Protein AF-A0A843C8Z5-F1 (afdb_monomer)

Nearest PDB structures (foldseek):
  8ebt-assembly1_E  TM=3.780E-01  e=1.151E+00  Homo 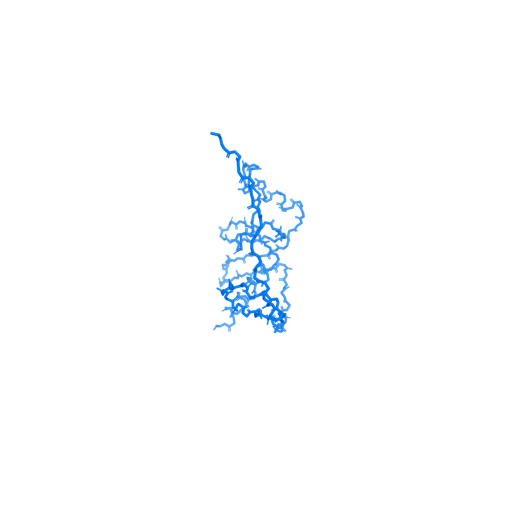sapiens

Secondary structure (DSSP, 8-state):
-------------------------------------------SSEEEEETTEEEEEEEEPPHHHHHHHHHHHHSSTTS----TTT---S---EEEEETTEEEEE-HHHHHHHHHHHHHHHT-

Structure (mmCIF, N/CA/C/O backbone):
data_AF-A0A843C8Z5-F1
#
_entry.id   AF-A0A843C8Z5-F1
#
loop_
_atom_site.group_PDB
_atom_site.id
_atom_site.type_symbol
_atom_site.label_atom_id
_atom_site.label_alt_id
_atom_site.label_comp_id
_atom_site.label_asym_id
_atom_site.label_entity_id
_atom_site.label_seq_id
_atom_site.pdbx_PDB_ins_code
_atom_site.Cartn_x
_atom_site.Cartn_y
_atom_site.Cartn_z
_atom_site.occupancy
_atom_site.B_iso_or_equiv
_atom_site.auth_seq_id
_atom_site.auth_comp_id
_atom_site.auth_asym_id
_atom_site.auth_atom_id
_atom_site.pdbx_PDB_model_num
ATOM 1 N N . MET A 1 1 ? 6.349 2.630 -71.302 1.00 44.62 1 MET A N 1
ATOM 2 C CA . MET A 1 1 ? 7.142 3.753 -70.767 1.00 44.62 1 MET A CA 1
ATOM 3 C C . MET A 1 1 ? 6.786 4.970 -71.591 1.00 44.62 1 MET A C 1
ATOM 5 O O . MET A 1 1 ? 7.052 4.960 -72.783 1.00 44.62 1 MET A O 1
ATOM 9 N N . ALA A 1 2 ? 6.075 5.925 -71.000 1.00 36.69 2 ALA A N 1
ATOM 10 C CA . ALA A 1 2 ? 5.689 7.164 -71.659 1.00 36.69 2 ALA A CA 1
ATOM 11 C C . ALA A 1 2 ? 5.787 8.291 -70.627 1.00 36.69 2 ALA A C 1
ATOM 13 O O . ALA A 1 2 ? 5.027 8.314 -69.661 1.00 36.69 2 ALA A O 1
ATOM 14 N N . GLU A 1 3 ? 6.765 9.171 -70.823 1.00 41.81 3 GLU A N 1
ATOM 15 C CA . GLU A 1 3 ? 6.717 10.542 -70.326 1.00 41.81 3 GLU A CA 1
ATOM 16 C C . GLU A 1 3 ? 5.694 11.313 -71.163 1.00 41.81 3 GLU A C 1
ATOM 18 O O . GLU A 1 3 ? 5.690 11.202 -72.388 1.00 41.81 3 GLU A O 1
ATOM 23 N N . LEU A 1 4 ? 4.847 12.098 -70.503 1.00 36.44 4 LEU A N 1
ATOM 24 C CA . LEU A 1 4 ? 4.100 13.189 -71.122 1.00 36.44 4 LEU A CA 1
ATOM 25 C C . LEU A 1 4 ? 3.848 14.259 -70.060 1.00 36.44 4 LEU A C 1
ATOM 27 O O . LEU A 1 4 ? 2.892 14.232 -69.288 1.00 36.44 4 LEU A O 1
ATOM 31 N N . THR A 1 5 ? 4.786 15.194 -70.025 1.00 45.97 5 THR A N 1
ATOM 32 C CA . THR A 1 5 ? 4.620 16.580 -69.599 1.00 45.97 5 THR A CA 1
ATOM 33 C C . THR A 1 5 ? 3.425 17.201 -70.329 1.00 45.97 5 THR A C 1
ATOM 35 O O . THR A 1 5 ? 3.295 16.972 -71.525 1.00 45.97 5 THR A O 1
ATOM 38 N N . ILE A 1 6 ? 2.593 17.986 -69.631 1.00 42.59 6 ILE A N 1
ATOM 39 C CA . ILE A 1 6 ? 1.956 19.259 -70.051 1.00 42.59 6 ILE A CA 1
ATOM 40 C C . ILE A 1 6 ? 1.089 19.750 -68.870 1.00 42.59 6 ILE A C 1
ATOM 42 O O . ILE A 1 6 ? 0.091 19.141 -68.496 1.00 42.59 6 ILE A O 1
ATOM 46 N N . ALA A 1 7 ? 1.486 20.879 -68.288 1.00 37.59 7 ALA A N 1
ATOM 47 C CA . ALA A 1 7 ? 0.607 21.818 -67.583 1.00 37.59 7 ALA A CA 1
ATOM 48 C C . ALA A 1 7 ? 0.152 22.902 -68.591 1.00 37.59 7 ALA A C 1
ATOM 50 O O . ALA A 1 7 ? 0.730 22.957 -69.677 1.00 37.59 7 ALA A O 1
ATOM 51 N N . PRO A 1 8 ? -0.697 23.894 -68.255 1.00 52.28 8 PRO A N 1
ATOM 52 C CA . PRO A 1 8 ? -1.798 23.985 -67.288 1.00 52.28 8 PRO A CA 1
ATOM 53 C C . PRO A 1 8 ? -3.107 24.469 -67.972 1.00 52.28 8 PRO A C 1
ATOM 55 O O . PRO A 1 8 ? -3.074 25.002 -69.077 1.00 52.28 8 PRO A O 1
ATOM 58 N N . VAL A 1 9 ? -4.257 24.434 -67.285 1.00 41.16 9 VAL A N 1
ATOM 59 C CA . VAL A 1 9 ? -5.309 25.443 -67.533 1.00 41.16 9 VAL A CA 1
ATOM 60 C C . VAL A 1 9 ? -5.846 25.958 -66.207 1.00 41.16 9 VAL A C 1
ATOM 62 O O . VAL A 1 9 ? -6.460 25.247 -65.417 1.00 41.16 9 VAL A O 1
ATOM 65 N N . SER A 1 10 ? -5.570 27.236 -65.993 1.00 43.16 10 SER A N 1
ATOM 66 C CA . SER A 1 10 ? -6.019 28.071 -64.896 1.00 43.16 10 SER A CA 1
ATOM 67 C C . SER A 1 10 ? -7.541 28.113 -64.766 1.00 43.16 10 SER A C 1
ATOM 69 O O . SER A 1 10 ? -8.250 28.387 -65.734 1.00 43.16 10 SER A O 1
ATOM 71 N N . ARG A 1 11 ? -8.028 28.054 -63.525 1.00 40.31 11 ARG A N 1
ATOM 72 C CA . ARG A 1 11 ? -9.183 28.861 -63.122 1.00 40.31 11 ARG A CA 1
ATOM 73 C C . ARG A 1 11 ? -8.922 29.525 -61.767 1.00 40.31 11 ARG A C 1
ATOM 75 O O . ARG A 1 11 ? -9.190 28.984 -60.705 1.00 40.31 11 ARG A O 1
ATOM 82 N N . LEU A 1 12 ? -8.353 30.728 -61.863 1.00 41.53 12 LEU A N 1
ATOM 83 C CA . LEU A 1 12 ? -8.669 31.898 -61.029 1.00 41.53 12 LEU A CA 1
ATOM 84 C C . LEU A 1 12 ? -10.209 31.970 -60.840 1.00 41.53 12 LEU A C 1
ATOM 86 O O . LEU A 1 12 ? -10.930 31.729 -61.802 1.00 41.53 12 LEU A O 1
ATOM 90 N N . VAL A 1 13 ? -10.813 32.257 -59.682 1.00 46.06 13 VAL A N 1
ATOM 91 C CA . VAL A 1 13 ? -10.540 33.326 -58.711 1.00 46.06 13 VAL A CA 1
ATOM 92 C C . VAL A 1 13 ? -11.132 32.973 -57.328 1.00 46.06 13 VAL A C 1
ATOM 94 O O . VAL A 1 13 ? -12.287 32.578 -57.225 1.00 46.06 13 VAL A O 1
ATOM 97 N N . ARG A 1 14 ? -10.295 33.181 -56.302 1.00 40.06 14 ARG A N 1
ATOM 98 C CA . ARG A 1 14 ? -10.485 33.768 -54.952 1.00 40.06 14 ARG A CA 1
ATOM 99 C C . ARG A 1 14 ? -11.910 33.887 -54.370 1.00 40.06 14 ARG A C 1
ATOM 101 O O . ARG A 1 14 ? -12.756 34.553 -54.951 1.00 40.06 14 ARG A O 1
ATOM 108 N N . ASN A 1 15 ? -12.063 33.476 -53.104 1.00 39.72 15 ASN A N 1
ATOM 109 C CA . ASN A 1 15 ? -12.185 34.435 -51.993 1.00 39.72 15 ASN A CA 1
ATOM 110 C C . ASN A 1 15 ? -11.914 33.809 -50.607 1.00 39.72 15 ASN A C 1
ATOM 112 O O . ASN A 1 15 ? -12.471 32.779 -50.255 1.00 39.72 15 ASN A O 1
ATOM 116 N N . ALA A 1 16 ? -11.031 34.504 -49.879 1.00 39.03 16 ALA A N 1
ATOM 117 C CA . ALA A 1 16 ? -10.917 34.698 -48.430 1.00 39.03 16 ALA A CA 1
ATOM 118 C C . ALA A 1 16 ? -10.986 33.498 -47.453 1.00 39.03 16 ALA A C 1
ATOM 120 O O . ALA A 1 16 ? -12.050 33.080 -47.024 1.00 39.03 16 ALA A O 1
ATOM 121 N N . GLY A 1 17 ? -9.793 33.059 -47.027 1.00 34.00 17 GLY A N 1
ATOM 122 C CA . GLY A 1 17 ? -9.331 33.072 -45.628 1.00 34.00 17 GLY A CA 1
ATOM 123 C C . GLY A 1 17 ? -10.253 32.553 -44.522 1.00 34.00 17 GLY A C 1
ATOM 124 O O . GLY A 1 17 ? -11.099 33.292 -44.041 1.00 34.00 17 GLY A O 1
ATOM 125 N N . ALA A 1 18 ? -9.971 31.349 -44.026 1.00 38.53 18 ALA A N 1
ATOM 126 C CA . ALA A 1 18 ? -9.400 31.114 -42.692 1.00 38.53 18 ALA A CA 1
ATOM 127 C C . ALA A 1 18 ? -9.482 29.610 -42.381 1.00 38.53 18 ALA A C 1
ATOM 129 O O . ALA A 1 18 ? -10.547 29.062 -42.134 1.00 38.53 18 ALA A O 1
ATOM 130 N N . GLU A 1 19 ? -8.323 28.969 -42.506 1.00 37.84 19 GLU A N 1
ATOM 131 C CA . GLU A 1 19 ? -7.825 27.840 -41.716 1.00 37.84 19 GLU A CA 1
ATOM 132 C C . GLU A 1 19 ? -8.815 26.764 -41.221 1.00 37.84 19 GLU A C 1
ATOM 134 O O . GLU A 1 19 ? -9.497 26.905 -40.214 1.00 37.84 19 GLU A O 1
ATOM 139 N N . GLY A 1 20 ? -8.742 25.603 -41.880 1.00 37.59 20 GLY A N 1
ATOM 140 C CA . GLY A 1 20 ? -8.425 24.354 -41.181 1.00 37.59 20 GLY A CA 1
ATOM 141 C C . GLY A 1 20 ? -9.476 23.792 -40.227 1.00 37.59 20 GLY A C 1
ATOM 142 O O . GLY A 1 20 ? -9.181 23.575 -39.057 1.00 37.59 20 GLY A O 1
ATOM 143 N N . VAL A 1 21 ? -10.659 23.446 -40.735 1.00 37.56 21 VAL A N 1
ATOM 144 C CA . VAL A 1 21 ? -11.530 22.469 -40.066 1.00 37.56 21 VAL A CA 1
ATOM 145 C C . VAL A 1 21 ? -11.165 21.080 -40.583 1.00 37.56 21 VAL A C 1
ATOM 147 O O . VAL A 1 21 ? -11.610 20.670 -41.652 1.00 37.56 21 VAL A O 1
ATOM 150 N N . SER A 1 22 ? -10.338 20.367 -39.820 1.00 44.09 22 SER A N 1
ATOM 151 C CA . SER A 1 22 ? -10.280 18.907 -39.876 1.00 44.09 22 SER A CA 1
ATOM 152 C C . SER A 1 22 ? -11.061 18.367 -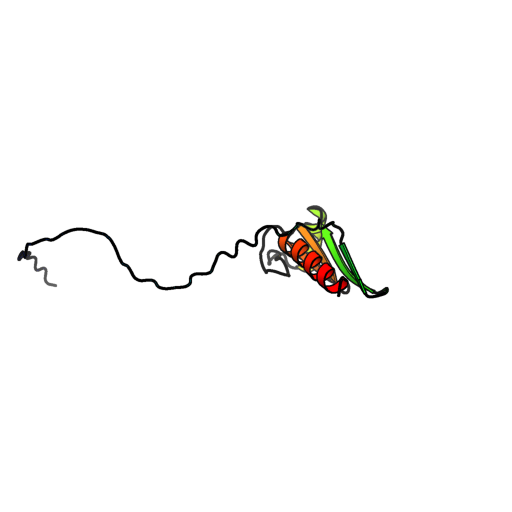38.690 1.00 44.09 22 SER A C 1
ATOM 154 O O . SER A 1 22 ? -10.674 18.538 -37.534 1.00 44.09 22 SER A O 1
ATOM 156 N N . GLU A 1 23 ? -12.186 17.739 -39.004 1.00 46.41 23 GLU A N 1
ATOM 157 C CA . GLU A 1 23 ? -13.017 16.994 -38.074 1.00 46.41 23 GLU A CA 1
ATOM 158 C C . GLU A 1 23 ? -12.211 15.881 -37.395 1.00 46.41 23 GLU A C 1
ATOM 160 O O . GLU A 1 23 ? -11.662 14.981 -38.029 1.00 46.41 23 GLU A O 1
ATOM 165 N N . SER A 1 24 ? -12.179 15.913 -36.068 1.00 46.84 24 SER A N 1
ATOM 166 C CA . SER A 1 24 ? -12.000 14.729 -35.232 1.00 46.84 24 SER A CA 1
ATOM 167 C C . SER A 1 24 ? -12.805 14.948 -33.961 1.00 46.84 24 SER A C 1
ATOM 169 O O . SER A 1 24 ? -12.341 15.526 -32.983 1.00 46.84 24 SER A O 1
ATOM 171 N N . ALA A 1 25 ? -14.064 14.534 -34.008 1.00 47.78 25 ALA A N 1
ATOM 172 C CA . ALA A 1 25 ? -14.918 14.449 -32.843 1.00 47.78 25 ALA A CA 1
ATOM 173 C C . ALA A 1 25 ? -14.464 13.278 -31.968 1.00 47.78 25 ALA A C 1
ATOM 175 O O . ALA A 1 25 ? -14.755 12.156 -32.351 1.00 47.78 25 ALA A O 1
ATOM 176 N N . ILE A 1 26 ? -13.833 13.503 -30.804 1.00 47.62 26 ILE A N 1
ATOM 177 C CA . ILE A 1 26 ? -13.992 12.591 -29.657 1.00 47.62 26 ILE A CA 1
ATOM 178 C C . ILE A 1 26 ? -13.714 13.284 -28.306 1.00 47.62 26 ILE A C 1
ATOM 180 O O . ILE A 1 26 ? -12.611 13.737 -28.024 1.00 47.62 26 ILE A O 1
ATOM 184 N N . SER A 1 27 ? -14.750 13.249 -27.467 1.00 42.38 27 SER A N 1
ATOM 185 C CA . SER A 1 27 ? -14.767 13.233 -25.998 1.00 42.38 27 SER A CA 1
ATOM 186 C C . SER A 1 27 ? -14.188 14.419 -25.216 1.00 42.38 27 SER A C 1
ATOM 188 O O . SER A 1 27 ? -13.027 14.444 -24.809 1.00 42.38 27 SER A O 1
ATOM 190 N N . SER A 1 28 ? -15.090 15.333 -24.843 1.00 48.59 28 SER A N 1
ATOM 191 C CA . SER A 1 28 ? -14.982 16.146 -23.630 1.00 48.59 28 SER A CA 1
ATOM 192 C C . SER A 1 28 ? -14.943 15.245 -22.391 1.00 48.59 28 SER A C 1
ATOM 194 O O . SER A 1 28 ? -15.938 15.078 -21.687 1.00 48.59 28 SER A O 1
ATOM 196 N N . HIS A 1 29 ? -13.781 14.677 -22.081 1.00 44.06 29 HIS A N 1
ATOM 197 C CA . HIS A 1 29 ? -13.513 14.292 -20.708 1.00 44.06 29 HIS A CA 1
ATOM 198 C C . HIS A 1 29 ? -13.254 15.584 -19.947 1.00 44.06 29 HIS A C 1
ATOM 200 O O . HIS A 1 29 ? -12.173 16.163 -20.030 1.00 44.06 29 HIS A O 1
ATOM 206 N N . ASN A 1 30 ? -14.295 16.046 -19.247 1.00 43.56 30 ASN A N 1
ATOM 207 C CA . ASN A 1 30 ? -14.158 16.917 -18.090 1.00 43.56 30 ASN A CA 1
ATOM 208 C C . ASN A 1 30 ? -12.872 16.517 -17.366 1.00 43.56 30 ASN A C 1
ATOM 210 O O . ASN A 1 30 ? -12.798 15.418 -16.808 1.00 43.56 30 ASN A O 1
ATOM 214 N N . GLN A 1 31 ? -11.866 17.392 -17.376 1.00 43.84 31 GLN A N 1
ATOM 215 C CA . GLN A 1 31 ? -10.883 17.370 -16.313 1.00 43.84 31 GLN A CA 1
ATOM 216 C C . GLN A 1 31 ?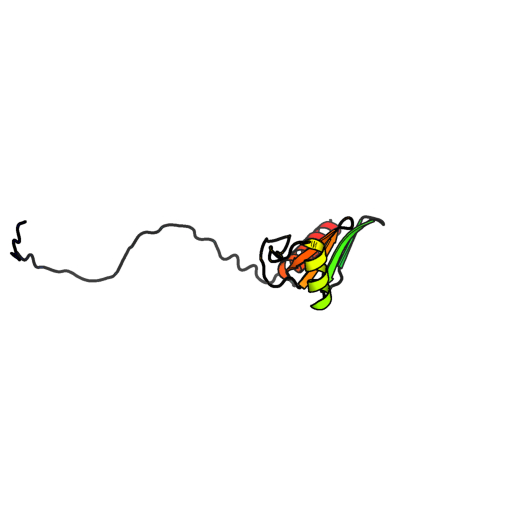 -11.693 17.667 -15.061 1.00 43.84 31 GLN A C 1
ATOM 218 O O . GLN A 1 31 ? -11.976 18.820 -14.739 1.00 43.84 31 GLN A O 1
ATOM 223 N N . VAL A 1 32 ? -12.151 16.606 -14.397 1.00 46.28 32 VAL A N 1
ATOM 224 C CA . VAL A 1 32 ? -12.566 16.692 -13.010 1.00 46.28 32 VAL A CA 1
ATOM 225 C C . VAL A 1 32 ? -11.274 17.011 -12.286 1.00 46.28 32 VAL A C 1
ATOM 227 O O . VAL A 1 32 ? -10.525 16.129 -11.872 1.00 46.28 32 VAL A O 1
ATOM 230 N N . HIS A 1 33 ? -10.980 18.306 -12.231 1.00 45.91 33 HIS A N 1
ATOM 231 C CA . HIS A 1 33 ? -10.132 18.892 -11.229 1.00 45.91 33 HIS A CA 1
ATOM 232 C C . HIS A 1 33 ? -10.811 18.476 -9.925 1.00 45.91 33 HIS A C 1
ATOM 234 O O . HIS A 1 33 ? -11.817 19.057 -9.517 1.00 45.91 33 HIS A O 1
ATOM 240 N N . LEU A 1 34 ? -10.362 17.354 -9.358 1.00 49.53 34 LEU A N 1
ATOM 241 C CA . LEU A 1 34 ? -10.694 16.958 -8.002 1.00 49.53 34 LEU A CA 1
ATOM 242 C C . LEU A 1 34 ? -10.007 17.999 -7.132 1.00 49.53 34 LEU A C 1
ATOM 244 O O . LEU A 1 34 ? -8.882 17.815 -6.684 1.00 49.53 34 LEU A O 1
ATOM 248 N N . SER A 1 35 ? -10.671 19.146 -7.019 1.00 45.41 35 SER A N 1
ATOM 249 C CA . SER A 1 35 ? -10.366 20.207 -6.086 1.00 45.41 35 SER A CA 1
ATOM 250 C C . SER A 1 35 ? -10.094 19.551 -4.745 1.00 45.41 35 SER A C 1
ATOM 252 O O . SER A 1 35 ? -10.923 18.761 -4.287 1.00 45.41 35 SER A O 1
ATOM 254 N N . ASP A 1 36 ? -8.926 19.856 -4.182 1.00 49.47 36 ASP A N 1
ATOM 255 C CA . ASP A 1 36 ? -8.460 19.471 -2.854 1.00 49.47 36 ASP A CA 1
ATOM 256 C C . ASP A 1 36 ? -9.544 19.719 -1.800 1.00 49.47 36 ASP A C 1
ATOM 258 O O . ASP A 1 36 ? -9.604 20.751 -1.133 1.00 49.47 36 ASP A O 1
ATOM 262 N N . SER A 1 37 ? -10.459 18.766 -1.672 1.00 47.66 37 SER A N 1
ATOM 263 C CA . SER A 1 37 ? -11.492 18.774 -0.657 1.00 47.66 37 SER A CA 1
ATOM 264 C C . SER A 1 37 ? -10.862 18.150 0.573 1.00 47.66 37 SER A C 1
ATOM 266 O O . SER A 1 37 ? -10.730 16.933 0.659 1.00 47.66 37 SER A O 1
ATOM 268 N N . PHE A 1 38 ? -10.392 19.030 1.461 1.00 46.91 38 PHE A N 1
ATOM 269 C CA . PHE A 1 38 ? -9.946 18.743 2.822 1.00 46.91 38 PHE A CA 1
ATOM 270 C C . PHE A 1 38 ? -8.992 17.552 2.901 1.00 46.91 38 PHE A C 1
ATOM 272 O O . PHE A 1 38 ? -9.397 16.423 3.173 1.00 46.91 38 PHE A O 1
ATOM 279 N N . ALA A 1 39 ? -7.702 17.816 2.671 1.00 55.44 39 ALA A N 1
ATOM 280 C CA . ALA A 1 39 ? -6.635 16.850 2.885 1.00 55.44 39 ALA A CA 1
ATOM 281 C C . ALA A 1 39 ? -6.662 16.356 4.340 1.00 55.44 39 ALA A C 1
ATOM 283 O O . ALA A 1 39 ? -6.021 16.925 5.220 1.00 55.44 39 ALA A O 1
ATOM 284 N N . TYR A 1 40 ? -7.418 15.289 4.599 1.00 54.72 40 TYR A N 1
ATOM 285 C CA . TYR A 1 40 ? -7.257 14.512 5.811 1.00 54.72 40 TYR A CA 1
ATOM 286 C C . TYR A 1 40 ? -5.801 14.042 5.792 1.00 54.72 40 TYR A C 1
ATOM 288 O O . TYR A 1 40 ? -5.402 13.420 4.794 1.00 54.72 40 TYR A O 1
ATOM 296 N N . PRO A 1 41 ? -4.981 14.401 6.795 1.00 73.44 41 PRO A N 1
ATOM 297 C CA . PRO A 1 41 ? -3.580 14.028 6.781 1.00 73.44 41 PRO A CA 1
ATOM 298 C C . PRO A 1 41 ? -3.510 12.503 6.779 1.00 73.44 41 PRO A C 1
ATOM 300 O O . PRO A 1 41 ? -3.934 11.845 7.728 1.00 73.44 41 PRO A O 1
ATOM 303 N N . VAL A 1 42 ? -3.033 11.938 5.670 1.00 83.12 42 VAL A N 1
ATOM 304 C CA . VAL A 1 42 ? -2.750 10.509 5.578 1.00 83.12 42 VAL A CA 1
ATOM 305 C C . VAL A 1 42 ? -1.388 10.298 6.215 1.00 83.12 42 VAL A C 1
ATOM 307 O O . VAL A 1 42 ? -0.390 10.841 5.746 1.00 83.12 42 VAL A O 1
ATOM 310 N N . THR A 1 43 ? -1.357 9.535 7.299 1.00 88.12 43 THR A N 1
ATOM 311 C CA . THR A 1 43 ? -0.125 9.175 7.995 1.00 88.12 43 THR A CA 1
ATOM 312 C C . THR A 1 43 ? 0.287 7.752 7.637 1.00 88.12 43 THR A C 1
ATOM 314 O O . THR A 1 43 ? -0.552 6.874 7.428 1.00 88.12 43 THR A O 1
ATOM 317 N N . PHE A 1 44 ? 1.599 7.531 7.559 1.00 90.44 44 PHE A N 1
ATOM 318 C CA . PHE A 1 44 ? 2.198 6.214 7.366 1.00 90.44 44 PHE A CA 1
ATOM 319 C C . PHE A 1 44 ? 3.168 5.921 8.523 1.00 90.44 44 PHE A C 1
ATOM 321 O O . PHE A 1 44 ? 3.842 6.849 8.976 1.00 90.44 44 PHE A O 1
ATOM 328 N N . PRO A 1 45 ? 3.274 4.665 8.995 1.00 94.56 45 PRO A N 1
ATOM 329 C CA . PRO A 1 45 ? 2.543 3.486 8.528 1.00 94.56 45 PRO A CA 1
ATOM 330 C C . PRO A 1 45 ? 1.046 3.536 8.875 1.00 94.56 45 PRO A C 1
ATOM 332 O O . PRO A 1 45 ? 0.636 4.174 9.840 1.00 94.56 45 PRO A O 1
ATOM 335 N N . PHE A 1 46 ? 0.239 2.851 8.072 1.00 94.50 46 PHE A N 1
ATOM 336 C CA . PHE A 1 46 ? -1.201 2.707 8.250 1.00 94.50 46 PHE A CA 1
ATOM 337 C C . PHE A 1 46 ? -1.560 1.231 8.427 1.00 94.50 46 PHE A C 1
ATOM 339 O O . PHE A 1 46 ? -1.099 0.389 7.656 1.00 94.50 46 PHE A O 1
ATOM 346 N N . GLU A 1 47 ? -2.420 0.920 9.396 1.00 94.50 47 GLU A N 1
ATOM 347 C CA . GLU A 1 47 ? -2.957 -0.425 9.612 1.00 94.50 47 GLU A CA 1
ATOM 348 C C . GLU A 1 47 ? -4.481 -0.412 9.533 1.00 94.50 47 GLU A C 1
ATOM 350 O O . GLU A 1 47 ? -5.156 0.292 10.284 1.00 94.50 47 GLU A O 1
ATOM 355 N N . TRP A 1 48 ? -5.028 -1.256 8.663 1.00 93.12 48 TRP A N 1
ATOM 356 C CA . TRP A 1 48 ? -6.441 -1.585 8.668 1.00 93.12 48 TRP A CA 1
ATOM 357 C C . TRP A 1 48 ? -6.665 -2.878 9.439 1.00 93.12 48 TRP A C 1
ATOM 359 O O . TRP A 1 48 ? -6.247 -3.957 9.009 1.00 93.12 48 TRP A O 1
ATOM 369 N N . ARG A 1 49 ? -7.362 -2.766 10.569 1.00 92.12 49 ARG A N 1
ATOM 370 C CA . ARG A 1 49 ? -7.782 -3.898 11.394 1.00 92.12 49 ARG A CA 1
ATOM 371 C C . ARG A 1 49 ? -9.300 -4.011 11.416 1.00 92.12 49 ARG A C 1
ATOM 373 O O . ARG A 1 49 ? -10.002 -3.000 11.414 1.00 92.12 49 ARG A O 1
ATOM 380 N N . HIS A 1 50 ? -9.785 -5.244 11.460 1.00 89.19 50 HIS A N 1
ATOM 381 C CA . HIS A 1 50 ? -11.176 -5.561 11.755 1.00 89.19 50 HIS A CA 1
ATOM 382 C C . HIS A 1 50 ? -11.201 -6.493 12.968 1.00 89.19 50 HIS A C 1
ATOM 384 O O . HIS A 1 50 ? -10.661 -7.602 12.910 1.00 89.19 50 HIS A O 1
ATOM 390 N N . SER A 1 51 ? -11.776 -6.015 14.077 1.00 87.50 51 SER A N 1
ATOM 391 C CA . SER A 1 51 ? -11.581 -6.612 15.407 1.00 87.50 51 SER A CA 1
ATOM 392 C C . SER A 1 51 ? -10.075 -6.762 15.697 1.00 87.50 51 SER A C 1
ATOM 394 O O . SER A 1 51 ? -9.349 -5.774 15.604 1.00 87.50 51 SER A O 1
ATOM 396 N N . ASP A 1 52 ? -9.583 -7.975 15.956 1.00 87.44 52 ASP A N 1
ATOM 397 C CA . ASP A 1 52 ? -8.161 -8.243 16.218 1.00 87.44 52 ASP A CA 1
ATOM 398 C C . ASP A 1 52 ? -7.374 -8.706 14.979 1.00 87.44 52 ASP A C 1
ATOM 400 O O . ASP A 1 52 ? -6.178 -8.982 15.059 1.00 87.44 52 ASP A O 1
ATOM 404 N N . SER A 1 53 ? -8.023 -8.800 13.814 1.00 90.44 53 SER A N 1
ATOM 405 C CA . SER A 1 53 ? -7.389 -9.285 12.584 1.00 90.44 53 SER A CA 1
ATOM 406 C C . SER A 1 53 ? -6.823 -8.135 11.753 1.00 90.44 53 SER A C 1
ATOM 408 O O . SER A 1 53 ? -7.552 -7.213 11.377 1.00 90.44 53 SER A O 1
ATOM 410 N N . LEU A 1 54 ? -5.529 -8.206 11.420 1.00 91.81 54 LEU A N 1
ATOM 411 C CA . LEU A 1 54 ? -4.898 -7.300 10.459 1.00 91.81 54 LEU A CA 1
ATOM 412 C C . LEU A 1 54 ? -5.373 -7.645 9.045 1.00 91.81 54 LEU A C 1
ATOM 414 O O . LEU A 1 54 ? -5.083 -8.720 8.523 1.00 91.81 54 LEU A O 1
ATOM 418 N N . ILE A 1 55 ? -6.093 -6.716 8.423 1.00 93.56 55 ILE A N 1
ATOM 419 C CA . ILE A 1 55 ? -6.589 -6.859 7.053 1.00 93.56 55 ILE A CA 1
ATOM 420 C C . ILE A 1 55 ? -5.529 -6.385 6.064 1.00 93.56 55 ILE A C 1
ATOM 422 O O . ILE A 1 55 ? -5.226 -7.072 5.085 1.00 93.56 55 ILE A O 1
ATOM 426 N N . ALA A 1 56 ? -4.951 -5.212 6.326 1.00 94.56 56 ALA A N 1
ATOM 427 C CA . ALA A 1 56 ? -3.869 -4.680 5.519 1.00 94.56 56 ALA A CA 1
ATOM 428 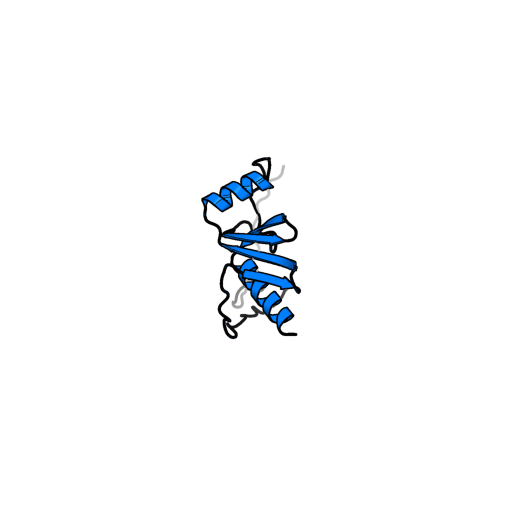C C . ALA A 1 56 ? -2.972 -3.725 6.302 1.00 94.56 56 ALA A C 1
ATOM 430 O O . ALA A 1 56 ? -3.432 -3.025 7.201 1.00 94.56 56 ALA A O 1
ATOM 431 N N . LYS A 1 57 ? -1.708 -3.638 5.893 1.00 95.88 57 LYS A N 1
ATOM 432 C CA . LYS A 1 57 ? -0.752 -2.631 6.357 1.00 95.88 57 LYS A CA 1
ATOM 433 C C . LYS A 1 57 ? -0.159 -1.903 5.158 1.00 95.88 57 LYS A C 1
ATOM 435 O O . LYS A 1 57 ? 0.109 -2.534 4.136 1.00 95.88 57 LYS A O 1
ATOM 440 N N . ILE A 1 58 ? 0.034 -0.593 5.270 1.00 96.50 58 ILE A N 1
ATOM 441 C CA . ILE A 1 58 ? 0.763 0.208 4.286 1.00 96.50 58 ILE A CA 1
ATOM 442 C C . ILE A 1 58 ? 1.888 0.963 4.973 1.00 96.50 58 ILE A C 1
ATOM 444 O O . ILE A 1 58 ? 1.661 1.654 5.962 1.00 96.50 58 ILE A O 1
ATOM 448 N N . GLU A 1 59 ? 3.093 0.882 4.425 1.00 96.44 59 GLU A N 1
ATOM 449 C CA . GLU A 1 59 ? 4.241 1.640 4.915 1.00 96.44 59 GLU A CA 1
ATOM 450 C C . GLU A 1 59 ? 5.151 2.082 3.774 1.00 96.44 59 GLU A C 1
ATOM 452 O O . GLU A 1 59 ? 5.184 1.452 2.715 1.00 96.44 59 GLU A O 1
ATOM 457 N N . LYS A 1 60 ? 5.868 3.185 3.997 1.00 95.62 60 LYS A N 1
ATOM 458 C CA . LYS A 1 60 ? 6.895 3.664 3.075 1.00 95.62 60 LYS A CA 1
ATOM 459 C C . LYS A 1 60 ? 8.157 2.828 3.269 1.00 95.62 60 LYS A C 1
ATOM 461 O O . LYS A 1 60 ? 8.556 2.591 4.405 1.00 95.62 60 LYS A O 1
ATOM 466 N N . LEU A 1 61 ? 8.751 2.387 2.170 1.00 94.50 61 LEU A N 1
ATOM 467 C CA . LEU A 1 61 ? 9.982 1.611 2.157 1.00 94.50 61 LEU A CA 1
ATOM 468 C C . LEU A 1 61 ? 11.190 2.504 1.866 1.00 94.50 61 LEU A C 1
ATOM 470 O O . LEU A 1 61 ? 11.093 3.499 1.147 1.00 94.50 61 LEU A O 1
ATOM 474 N N . SER A 1 62 ? 12.346 2.105 2.385 1.00 93.62 62 SER A N 1
ATOM 475 C CA . SER A 1 62 ? 13.646 2.592 1.924 1.00 93.62 62 SER A CA 1
ATOM 476 C C . SER A 1 62 ? 14.043 1.960 0.580 1.00 93.62 62 SER A C 1
ATOM 478 O O . SER A 1 62 ? 13.538 0.903 0.201 1.00 93.62 62 SER A O 1
ATOM 480 N N . GLU A 1 63 ? 14.989 2.570 -0.143 1.00 89.06 63 GLU A N 1
ATOM 481 C CA . GLU A 1 63 ? 15.490 2.035 -1.425 1.00 89.06 63 GLU A CA 1
ATOM 482 C C . GLU A 1 63 ? 16.038 0.598 -1.310 1.00 89.06 63 GLU A C 1
ATOM 484 O O . GLU A 1 63 ? 15.851 -0.218 -2.218 1.00 89.06 63 GLU A O 1
ATOM 489 N N . GLY A 1 64 ? 16.670 0.268 -0.176 1.00 88.50 64 GLY A N 1
ATOM 490 C CA . GLY A 1 64 ? 17.155 -1.085 0.110 1.00 88.50 64 GLY A CA 1
ATOM 491 C C . GLY A 1 64 ? 16.013 -2.094 0.225 1.00 88.50 64 GLY A C 1
ATOM 492 O O . GLY A 1 64 ? 16.018 -3.114 -0.460 1.00 88.50 64 GLY A O 1
ATOM 493 N N . GLU A 1 65 ? 14.978 -1.769 1.002 1.00 90.69 65 GLU A N 1
ATOM 494 C CA . GLU A 1 65 ? 13.804 -2.635 1.168 1.00 90.69 65 GLU A CA 1
ATOM 495 C C . GLU A 1 65 ? 13.010 -2.809 -0.131 1.00 90.69 65 GLU A C 1
ATOM 497 O O . GLU A 1 65 ? 12.468 -3.884 -0.385 1.00 90.69 65 GLU A O 1
ATOM 502 N N . ILE A 1 66 ? 12.934 -1.767 -0.967 1.00 89.75 66 ILE A N 1
ATOM 503 C CA . ILE A 1 66 ? 12.314 -1.853 -2.297 1.00 89.75 66 ILE A CA 1
ATOM 504 C C . ILE A 1 66 ? 13.067 -2.883 -3.144 1.00 89.75 66 ILE A C 1
ATOM 506 O O . ILE A 1 66 ? 12.439 -3.751 -3.752 1.00 89.75 66 ILE A O 1
ATOM 510 N N . SER A 1 67 ? 14.400 -2.817 -3.150 1.00 87.19 67 SER A N 1
ATOM 511 C CA . SER A 1 67 ? 15.255 -3.732 -3.912 1.00 87.19 67 SER A CA 1
ATOM 512 C C . SER A 1 67 ? 15.080 -5.184 -3.452 1.00 87.19 67 SER A C 1
ATOM 514 O O . SER A 1 67 ? 14.800 -6.054 -4.276 1.00 87.19 67 SER A O 1
ATOM 516 N N . GLU A 1 68 ? 15.115 -5.435 -2.140 1.00 86.88 68 GLU A N 1
ATOM 517 C CA . GLU A 1 68 ? 14.872 -6.765 -1.560 1.00 86.88 68 GLU A CA 1
ATOM 518 C C . GLU A 1 68 ? 13.485 -7.317 -1.925 1.00 86.88 68 GLU A C 1
ATOM 520 O O . GLU A 1 68 ? 13.333 -8.497 -2.261 1.00 86.88 68 GLU A O 1
ATOM 525 N N . LEU A 1 69 ? 12.449 -6.469 -1.895 1.00 84.81 69 LEU A N 1
ATOM 526 C CA . LEU A 1 69 ? 11.089 -6.890 -2.230 1.00 84.81 69 LEU A CA 1
ATOM 527 C C . LEU A 1 69 ? 10.952 -7.255 -3.714 1.00 84.81 69 LEU A C 1
ATOM 529 O O . LEU A 1 69 ? 10.244 -8.205 -4.052 1.00 84.81 69 LEU A O 1
ATOM 533 N N . ILE A 1 70 ? 11.619 -6.510 -4.601 1.00 84.38 70 ILE A N 1
ATOM 534 C CA . ILE A 1 70 ? 11.652 -6.783 -6.045 1.00 84.38 70 ILE A CA 1
ATOM 535 C C . ILE A 1 70 ? 12.333 -8.124 -6.309 1.00 84.38 70 ILE A C 1
ATOM 537 O O . ILE A 1 70 ? 11.804 -8.928 -7.078 1.00 84.38 70 ILE A O 1
ATOM 541 N N . GLU A 1 71 ? 13.469 -8.386 -5.665 1.00 84.38 71 GLU A N 1
ATOM 542 C CA . GLU A 1 71 ? 14.197 -9.651 -5.799 1.00 84.38 71 GLU A CA 1
ATOM 543 C C . GLU A 1 71 ? 13.354 -10.839 -5.321 1.00 84.38 71 GLU A C 1
ATOM 545 O O . GLU A 1 71 ? 13.211 -11.832 -6.042 1.00 84.38 71 GLU A O 1
ATOM 550 N N . LYS A 1 72 ? 12.718 -10.702 -4.150 1.00 81.75 72 LYS A N 1
ATOM 551 C CA . LYS A 1 72 ? 11.852 -11.732 -3.564 1.00 81.75 72 LYS A CA 1
ATOM 552 C C . LYS A 1 72 ? 10.629 -12.040 -4.429 1.00 81.75 72 LYS A C 1
ATOM 554 O O . LYS A 1 72 ? 10.273 -13.206 -4.581 1.00 81.75 72 LYS A O 1
ATOM 559 N N . ASN A 1 73 ? 9.976 -11.013 -4.975 1.00 74.62 73 ASN A N 1
ATOM 560 C CA . ASN A 1 73 ? 8.733 -11.184 -5.730 1.00 74.62 73 ASN A CA 1
ATOM 561 C C . ASN A 1 73 ? 8.961 -11.628 -7.176 1.00 74.62 73 ASN A C 1
ATOM 563 O O . ASN A 1 73 ? 8.119 -12.340 -7.720 1.00 74.62 73 ASN A O 1
ATOM 567 N N . ASN A 1 74 ? 10.062 -11.218 -7.810 1.00 67.69 74 ASN A N 1
ATOM 568 C CA . ASN A 1 74 ? 10.240 -11.481 -9.232 1.00 67.69 74 ASN A CA 1
ATOM 569 C C . ASN A 1 74 ? 10.992 -12.771 -9.542 1.00 67.69 74 ASN A C 1
ATOM 571 O O . ASN A 1 74 ? 10.806 -13.252 -10.653 1.00 67.69 74 ASN A O 1
ATOM 575 N N . GLY A 1 75 ? 11.818 -13.339 -8.645 1.00 59.22 75 GLY A N 1
ATOM 576 C CA . GLY A 1 75 ? 12.528 -14.633 -8.819 1.00 59.22 75 GLY A CA 1
ATOM 577 C C . GLY A 1 75 ? 13.349 -14.810 -10.1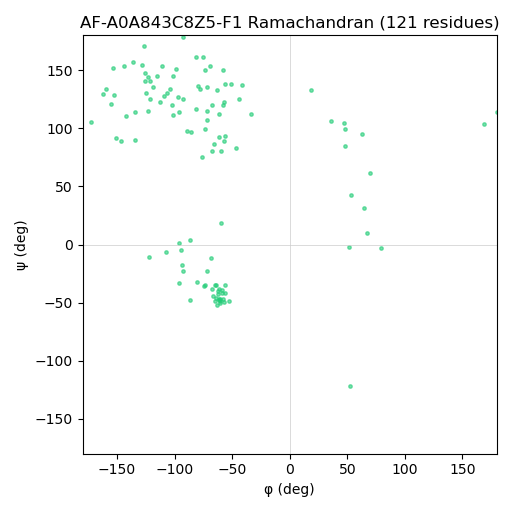20 1.00 59.22 75 GLY A C 1
ATOM 578 O O . GLY A 1 75 ? 13.956 -15.846 -10.372 1.00 59.22 75 GLY A O 1
ATOM 579 N N . SER A 1 76 ? 13.317 -13.813 -10.994 1.00 54.72 76 SER A N 1
ATOM 580 C CA . SER A 1 76 ? 13.702 -13.777 -12.392 1.00 54.72 76 SER A CA 1
ATOM 581 C C . SER A 1 76 ? 13.605 -12.308 -12.783 1.00 54.72 76 SER A C 1
ATOM 583 O O . SER A 1 76 ? 12.528 -11.739 -12.939 1.00 54.72 76 SER A O 1
ATOM 585 N N . SER A 1 77 ? 14.7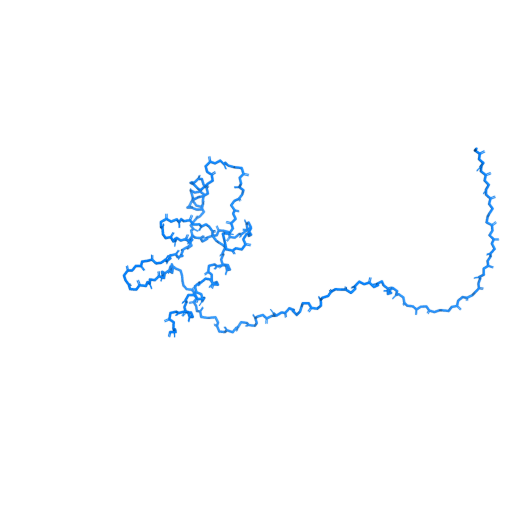63 -11.681 -12.916 1.00 58.66 77 SER A N 1
ATOM 586 C CA . SER A 1 77 ? 15.029 -10.257 -13.158 1.00 58.66 77 SER A CA 1
ATOM 587 C C . SER A 1 77 ? 14.443 -9.657 -14.451 1.00 58.66 77 SER A C 1
ATOM 589 O O . SER A 1 77 ? 14.904 -8.619 -14.917 1.00 58.66 77 SER A O 1
ATOM 591 N N . LYS A 1 78 ? 13.445 -10.292 -15.075 1.00 63.84 78 LYS A N 1
ATOM 592 C CA . LYS A 1 78 ? 12.945 -9.927 -16.409 1.00 63.84 78 LYS A CA 1
ATOM 593 C C . LYS A 1 78 ? 11.760 -8.966 -16.405 1.00 63.84 78 LYS A C 1
ATOM 595 O O . LYS A 1 78 ? 11.504 -8.348 -17.435 1.00 63.84 78 LYS A O 1
ATOM 600 N N . HIS A 1 79 ? 11.057 -8.807 -15.286 1.00 71.38 79 HIS A N 1
ATOM 601 C CA . HIS A 1 79 ? 9.898 -7.918 -15.211 1.00 71.38 79 HIS A CA 1
ATOM 602 C C . HIS A 1 79 ? 10.183 -6.724 -14.301 1.00 71.38 79 HIS A C 1
ATOM 604 O O . HIS A 1 79 ? 10.528 -6.883 -13.131 1.00 71.38 79 HIS A O 1
ATOM 610 N N . LYS A 1 80 ? 10.037 -5.512 -14.855 1.00 82.50 80 LYS A N 1
ATOM 611 C CA . LYS A 1 80 ? 10.082 -4.274 -14.072 1.00 82.50 80 LYS A CA 1
ATOM 612 C C . LYS A 1 80 ? 8.905 -4.299 -13.086 1.00 82.50 80 LYS A C 1
ATOM 614 O O . LYS A 1 80 ? 7.791 -4.601 -13.521 1.00 82.50 80 LYS A O 1
ATOM 619 N N . PRO A 1 81 ? 9.113 -3.981 -11.798 1.00 87.25 81 PRO A N 1
ATOM 620 C CA . PRO A 1 81 ? 8.015 -3.920 -10.844 1.00 87.25 81 PRO A CA 1
ATOM 621 C C . PRO A 1 81 ? 6.949 -2.913 -11.298 1.00 87.25 81 PRO A C 1
ATOM 623 O O . PRO A 1 81 ? 7.245 -1.926 -11.983 1.00 87.25 81 PRO A O 1
ATOM 626 N N . ILE A 1 82 ? 5.706 -3.195 -10.916 1.00 92.00 82 ILE A N 1
ATOM 627 C CA . ILE A 1 82 ? 4.532 -2.352 -11.150 1.00 92.00 82 ILE A CA 1
ATOM 628 C C . ILE A 1 82 ? 3.793 -2.122 -9.841 1.00 92.00 82 ILE A C 1
ATOM 630 O O . ILE A 1 82 ? 3.838 -2.950 -8.930 1.00 92.00 82 ILE A O 1
ATOM 634 N N . CYS A 1 83 ? 3.062 -1.017 -9.772 1.00 94.00 83 CYS A N 1
ATOM 635 C CA . CYS A 1 83 ? 2.096 -0.774 -8.720 1.00 94.00 83 CYS A CA 1
ATOM 636 C C . CYS A 1 83 ? 0.951 -1.768 -8.890 1.00 94.00 83 CYS A C 1
ATOM 638 O O . CYS A 1 83 ? 0.251 -1.740 -9.901 1.00 94.00 83 CYS A O 1
ATOM 640 N N . VAL A 1 84 ? 0.696 -2.606 -7.887 1.00 92.56 84 VAL A N 1
ATOM 641 C CA . VAL A 1 84 ? -0.378 -3.612 -7.990 1.00 92.56 84 VAL A CA 1
ATOM 642 C C . VAL A 1 84 ? -1.788 -3.016 -8.011 1.00 92.56 84 VAL A C 1
ATOM 644 O O . VAL A 1 84 ? -2.746 -3.730 -8.289 1.00 92.56 84 VAL A O 1
ATOM 647 N N . LEU A 1 85 ? -1.934 -1.724 -7.700 1.00 94.06 85 LEU A N 1
ATOM 648 C CA . LEU A 1 85 ? -3.229 -1.043 -7.665 1.00 94.06 85 LEU A CA 1
ATOM 649 C C . LEU A 1 85 ? -3.555 -0.282 -8.956 1.00 94.06 85 LEU A C 1
ATOM 651 O O . LEU A 1 85 ? -4.727 -0.215 -9.316 1.00 94.06 85 LEU A O 1
ATOM 655 N N . CYS A 1 86 ? -2.561 0.286 -9.649 1.00 95.31 86 CYS A N 1
ATOM 656 C CA . CYS A 1 86 ? -2.790 1.052 -10.884 1.00 95.31 86 CYS A CA 1
ATOM 657 C C . CYS A 1 86 ? -2.050 0.528 -12.120 1.00 95.31 86 CYS A C 1
ATOM 659 O O . CYS A 1 86 ? -2.344 0.986 -13.216 1.00 95.31 86 CYS A O 1
ATOM 661 N N . GLY A 1 87 ? -1.111 -0.410 -11.977 1.00 92.56 87 GLY A N 1
ATOM 662 C CA . GLY A 1 87 ? -0.319 -0.946 -13.089 1.00 92.56 87 GLY A CA 1
ATOM 663 C C . GLY A 1 87 ? 0.848 -0.060 -13.539 1.00 92.56 87 GLY A C 1
ATOM 664 O O . GLY A 1 87 ? 1.621 -0.475 -14.396 1.00 92.56 87 GLY A O 1
ATOM 665 N N . GLU A 1 88 ? 1.021 1.124 -12.950 1.00 93.50 88 GLU A N 1
ATOM 666 C CA . GLU A 1 88 ? 2.114 2.036 -13.297 1.00 93.50 88 GLU A CA 1
ATOM 667 C C . GLU A 1 88 ? 3.469 1.560 -12.757 1.00 93.50 88 GLU A C 1
ATOM 669 O O . GLU A 1 88 ? 3.560 0.938 -11.699 1.00 93.50 88 GLU A O 1
ATOM 674 N N . HIS A 1 89 ? 4.547 1.899 -13.463 1.00 89.62 89 HIS A N 1
ATOM 675 C CA . HIS A 1 89 ? 5.912 1.462 -13.134 1.00 89.62 89 HIS A CA 1
ATOM 676 C C . HIS A 1 89 ? 6.720 2.444 -12.272 1.00 89.62 89 HIS A C 1
ATOM 678 O O . HIS A 1 89 ? 7.875 2.159 -11.947 1.00 89.62 89 HIS A O 1
ATOM 684 N N . ASN A 1 90 ? 6.174 3.621 -11.972 1.00 86.81 90 ASN A N 1
ATOM 685 C CA . ASN A 1 90 ? 6.919 4.727 -11.371 1.00 86.81 90 ASN A CA 1
ATOM 686 C C . ASN A 1 90 ? 6.465 4.984 -9.928 1.00 86.81 90 ASN A C 1
ATOM 688 O O . ASN A 1 90 ? 5.325 4.689 -9.568 1.00 86.81 90 ASN A O 1
ATOM 692 N N . GLY A 1 91 ? 7.365 5.543 -9.113 1.00 88.62 91 GLY A N 1
ATOM 693 C CA . GLY A 1 91 ? 7.059 5.971 -7.743 1.00 88.62 91 GLY A CA 1
ATOM 694 C C . GLY A 1 91 ? 6.685 4.831 -6.793 1.00 88.62 91 GLY A C 1
ATOM 695 O O . GLY A 1 91 ? 5.856 5.029 -5.911 1.00 88.62 91 GLY A O 1
ATOM 696 N N . LEU A 1 92 ? 7.237 3.627 -6.994 1.00 92.88 92 LEU A N 1
ATOM 697 C CA . LEU A 1 92 ? 6.972 2.439 -6.173 1.00 92.88 92 LEU A CA 1
ATOM 698 C C . LEU A 1 92 ? 7.707 2.512 -4.833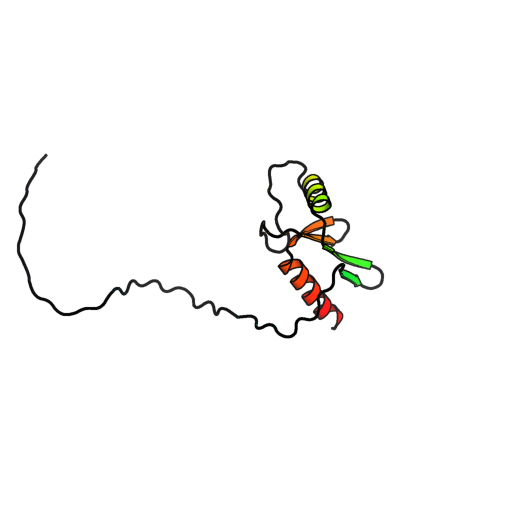 1.00 92.88 92 LEU A C 1
ATOM 700 O O . LEU A 1 92 ? 8.719 1.852 -4.630 1.00 92.88 92 LEU A O 1
ATOM 704 N N . GLU A 1 93 ? 7.188 3.336 -3.932 1.00 95.44 93 GLU A N 1
ATOM 705 C CA . GLU A 1 93 ? 7.832 3.658 -2.653 1.00 95.44 93 GLU A CA 1
ATOM 706 C C . GLU A 1 93 ? 7.143 3.016 -1.446 1.00 95.44 93 GLU A C 1
ATOM 708 O O . GLU A 1 93 ? 7.631 3.120 -0.324 1.00 95.44 93 GLU A O 1
ATOM 713 N N . TYR A 1 94 ? 5.996 2.368 -1.649 1.00 96.31 94 TYR A N 1
ATOM 714 C CA . TYR A 1 94 ? 5.161 1.875 -0.561 1.00 96.31 94 TYR A CA 1
ATOM 715 C C . TYR A 1 94 ? 4.951 0.370 -0.662 1.00 96.31 94 TYR A C 1
ATOM 717 O O . TYR A 1 94 ? 4.716 -0.180 -1.741 1.00 96.31 94 TYR A O 1
ATOM 725 N N . ARG A 1 95 ? 4.972 -0.297 0.492 1.00 96.00 95 ARG A N 1
ATOM 726 C CA . ARG A 1 95 ? 4.572 -1.693 0.651 1.00 96.00 95 ARG A CA 1
ATOM 727 C C . ARG A 1 95 ? 3.138 -1.749 1.132 1.00 96.00 95 ARG A C 1
ATOM 729 O O . ARG A 1 95 ? 2.824 -1.183 2.172 1.00 96.00 95 ARG A O 1
ATOM 736 N N . LYS A 1 96 ? 2.297 -2.495 0.421 1.00 95.38 96 LYS A N 1
ATOM 737 C CA . LYS A 1 96 ? 1.009 -2.973 0.925 1.00 95.38 96 LYS A CA 1
ATOM 738 C C . LYS A 1 96 ? 1.137 -4.436 1.309 1.00 95.38 96 LYS A C 1
ATOM 740 O O . LYS A 1 96 ? 1.417 -5.273 0.454 1.00 95.38 96 LYS A O 1
ATOM 745 N N . GLU A 1 97 ? 0.883 -4.741 2.569 1.00 95.00 97 GLU A N 1
ATOM 746 C CA . GLU A 1 97 ? 0.806 -6.103 3.077 1.00 95.00 97 GLU A CA 1
ATOM 747 C C . GLU A 1 97 ? -0.652 -6.502 3.293 1.00 95.00 97 GLU A C 1
ATOM 749 O O . GLU A 1 97 ? -1.446 -5.722 3.821 1.00 95.00 97 GLU A O 1
ATOM 754 N N . SER A 1 98 ? -1.044 -7.693 2.846 1.00 91.88 98 SER A N 1
ATOM 755 C CA . SER A 1 98 ? -2.368 -8.271 3.105 1.00 91.88 98 SER A CA 1
ATOM 756 C C . SER A 1 98 ? -2.269 -9.790 3.084 1.00 91.88 98 SER A C 1
ATOM 758 O O . SER A 1 98 ? -1.734 -10.349 2.131 1.00 91.88 98 SER A O 1
ATOM 760 N N . GLY A 1 99 ? -2.766 -10.463 4.125 1.00 84.38 99 GLY A N 1
ATOM 761 C CA . GLY A 1 99 ? -2.767 -11.930 4.187 1.00 84.38 99 GLY A CA 1
ATOM 762 C C . GLY A 1 99 ? -1.388 -12.567 3.958 1.00 84.38 99 GLY A C 1
ATOM 763 O O . GLY A 1 99 ? -1.291 -13.543 3.221 1.00 84.38 99 GLY A O 1
ATOM 764 N N . ASN A 1 100 ? -0.329 -12.000 4.552 1.00 84.81 100 ASN A N 1
ATOM 765 C CA . ASN A 1 100 ? 1.081 -12.410 4.406 1.00 84.81 100 ASN A CA 1
ATOM 766 C C . ASN A 1 100 ? 1.710 -12.193 3.017 1.00 84.81 100 ASN A C 1
ATOM 768 O O . ASN A 1 100 ? 2.820 -12.665 2.767 1.00 84.81 100 ASN A O 1
ATOM 772 N N . VAL A 1 101 ? 1.036 -11.477 2.114 1.00 88.88 101 VAL A N 1
ATOM 773 C CA . VAL A 1 101 ? 1.584 -11.106 0.806 1.00 88.88 101 VAL A CA 1
ATOM 774 C C . VAL A 1 101 ? 1.925 -9.622 0.798 1.00 88.88 101 VAL A C 1
ATOM 776 O O . VAL A 1 101 ? 1.097 -8.786 1.164 1.00 88.88 101 VAL A O 1
ATOM 779 N N . SER A 1 102 ? 3.141 -9.296 0.363 1.00 91.62 102 SER A N 1
ATOM 780 C CA . SER A 1 102 ? 3.642 -7.925 0.262 1.00 91.62 102 SER A CA 1
ATOM 781 C C . SER A 1 102 ? 3.756 -7.494 -1.199 1.00 91.62 102 SER A C 1
ATOM 783 O O . SER A 1 102 ? 4.422 -8.146 -2.006 1.00 91.62 102 SER A O 1
ATOM 785 N N . HIS A 1 103 ? 3.160 -6.353 -1.528 1.00 91.50 103 HIS A N 1
ATOM 786 C CA . HIS A 1 103 ? 3.162 -5.782 -2.870 1.00 91.50 103 HIS A CA 1
ATOM 787 C C . HIS A 1 103 ? 3.686 -4.348 -2.875 1.00 91.50 103 HIS A C 1
ATOM 789 O O . HIS A 1 103 ? 3.437 -3.597 -1.933 1.00 91.50 103 HIS A O 1
ATOM 795 N N . LEU A 1 104 ? 4.346 -3.954 -3.966 1.00 93.81 104 LEU A N 1
ATOM 796 C CA . LEU A 1 104 ? 4.712 -2.560 -4.205 1.00 93.81 104 LEU A CA 1
ATOM 797 C C . LEU A 1 104 ? 3.519 -1.774 -4.745 1.00 93.81 104 LEU A C 1
ATOM 799 O O . LEU A 1 104 ? 2.798 -2.234 -5.636 1.00 93.81 104 LEU A O 1
ATOM 803 N N . ILE A 1 105 ? 3.337 -0.569 -4.219 1.00 96.06 105 ILE A N 1
ATOM 804 C CA . ILE A 1 105 ? 2.356 0.404 -4.693 1.00 96.06 105 ILE A CA 1
ATOM 805 C C . ILE A 1 105 ? 2.986 1.796 -4.764 1.00 96.06 105 ILE A C 1
ATOM 807 O O . ILE A 1 105 ? 3.971 2.080 -4.080 1.00 96.06 105 ILE A O 1
ATOM 811 N N . CYS A 1 106 ? 2.415 2.666 -5.597 1.00 95.56 106 CYS A N 1
ATOM 812 C CA . CYS A 1 106 ? 2.817 4.067 -5.653 1.00 95.56 106 CYS A CA 1
ATOM 813 C C . CYS A 1 106 ? 2.170 4.912 -4.548 1.00 95.56 106 CYS A C 1
ATOM 815 O O . CYS A 1 106 ? 1.141 4.523 -3.987 1.00 95.56 106 CYS A O 1
ATOM 817 N N . GLU A 1 107 ? 2.753 6.082 -4.273 1.00 94.56 107 GLU A N 1
ATOM 818 C CA . GLU A 1 107 ? 2.272 7.039 -3.264 1.00 94.56 107 GLU A CA 1
ATOM 819 C C . GLU A 1 107 ? 0.790 7.397 -3.449 1.00 94.56 107 GLU A C 1
ATOM 821 O O . GLU A 1 107 ? -0.006 7.253 -2.520 1.00 94.56 107 GLU A O 1
ATOM 826 N N . ASP A 1 108 ? 0.381 7.749 -4.671 1.00 93.94 108 ASP A N 1
ATOM 827 C CA . ASP A 1 108 ? -1.014 8.081 -4.982 1.00 93.94 108 ASP A CA 1
ATOM 828 C C . ASP A 1 108 ? -1.977 6.950 -4.608 1.00 93.94 108 ASP A C 1
ATOM 830 O O . ASP A 1 108 ? -3.066 7.175 -4.070 1.00 93.94 108 ASP A O 1
ATOM 834 N N . CYS A 1 109 ? -1.586 5.707 -4.895 1.00 95.38 109 CYS A N 1
ATOM 835 C CA . CYS A 1 109 ? -2.398 4.542 -4.579 1.00 95.38 109 CYS A CA 1
ATOM 836 C C . CYS A 1 109 ? -2.402 4.236 -3.080 1.00 95.38 109 CYS A C 1
ATOM 838 O O . CYS A 1 109 ? -3.444 3.833 -2.562 1.00 95.38 109 CYS A O 1
ATOM 840 N N . ALA A 1 110 ? -1.289 4.465 -2.379 1.00 94.88 110 ALA A N 1
ATOM 841 C CA . ALA A 1 110 ? -1.219 4.359 -0.926 1.00 94.88 110 ALA A CA 1
ATOM 842 C C . ALA A 1 110 ? -2.187 5.352 -0.263 1.00 94.88 110 ALA A C 1
ATOM 844 O O . ALA A 1 110 ? -3.042 4.950 0.525 1.00 94.88 110 ALA A O 1
ATOM 845 N N . ILE A 1 111 ? -2.139 6.625 -0.664 1.00 94.19 111 ILE A N 1
ATOM 846 C CA . ILE A 1 111 ? -3.020 7.687 -0.158 1.00 94.19 111 ILE A CA 1
ATOM 847 C C . ILE A 1 111 ? -4.491 7.363 -0.442 1.00 94.19 111 ILE A C 1
ATOM 849 O O . ILE A 1 111 ? -5.329 7.417 0.462 1.00 94.19 111 ILE A O 1
ATOM 853 N N . ARG A 1 112 ? -4.824 6.987 -1.686 1.00 94.12 112 ARG A N 1
ATOM 854 C CA . ARG A 1 112 ? -6.199 6.617 -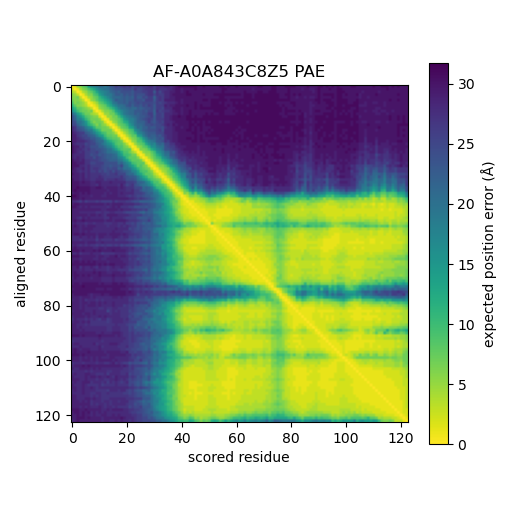2.069 1.00 94.12 112 ARG A CA 1
ATOM 855 C C . ARG A 1 112 ? -6.711 5.412 -1.289 1.00 94.12 112 ARG A C 1
ATOM 857 O O . ARG A 1 112 ? -7.892 5.385 -0.948 1.00 94.12 112 ARG A O 1
ATOM 864 N N . TYR A 1 113 ? -5.857 4.423 -1.024 1.00 93.62 113 TYR A N 1
ATOM 865 C CA . TYR A 1 113 ? -6.232 3.257 -0.231 1.00 93.62 113 TYR A CA 1
ATOM 866 C C . TYR A 1 113 ? -6.592 3.663 1.197 1.00 93.62 113 TYR A C 1
ATOM 868 O O . TYR A 1 113 ? -7.687 3.338 1.649 1.00 93.62 113 TYR A O 1
ATOM 876 N N . VAL A 1 114 ? -5.718 4.419 1.873 1.00 93.19 114 VAL A N 1
ATOM 877 C CA . VAL A 1 114 ? -5.961 4.864 3.254 1.00 93.19 114 VAL A CA 1
ATOM 878 C C . VAL A 1 114 ? -7.252 5.673 3.342 1.00 93.19 114 VAL A C 1
ATOM 880 O O . VAL A 1 114 ? -8.094 5.366 4.175 1.00 93.19 114 VAL A O 1
ATOM 883 N N . ARG A 1 115 ? -7.473 6.633 2.433 1.00 91.75 115 ARG A N 1
ATOM 884 C CA . ARG A 1 115 ? -8.710 7.436 2.413 1.00 91.75 115 ARG A CA 1
ATOM 885 C C . ARG A 1 115 ? -9.968 6.574 2.296 1.00 91.75 115 ARG A C 1
ATOM 887 O O . ARG A 1 115 ? -10.875 6.715 3.109 1.00 91.75 115 ARG A O 1
ATOM 894 N N . LYS A 1 116 ? -9.997 5.639 1.340 1.00 91.25 116 LYS A N 1
ATOM 895 C CA . LYS A 1 116 ? -11.143 4.735 1.150 1.00 91.25 116 LYS A CA 1
ATOM 896 C C . LYS A 1 116 ? -11.389 3.846 2.365 1.00 91.25 116 LYS A C 1
ATOM 898 O O . LYS A 1 116 ? -12.538 3.611 2.718 1.00 91.25 116 LYS A O 1
ATOM 903 N N . VAL A 1 117 ? -10.332 3.341 2.999 1.00 90.69 117 VAL A N 1
ATOM 904 C CA . VAL A 1 117 ? -10.480 2.535 4.216 1.00 90.69 117 VAL A CA 1
ATOM 905 C C . VAL A 1 117 ? -11.011 3.384 5.368 1.00 90.69 117 VAL A C 1
ATOM 907 O O . VAL A 1 117 ? -11.953 2.958 6.030 1.00 90.69 117 VAL A O 1
ATOM 910 N N . SER A 1 118 ? -10.487 4.594 5.569 1.00 88.06 118 SER A N 1
ATOM 911 C CA . SER A 1 11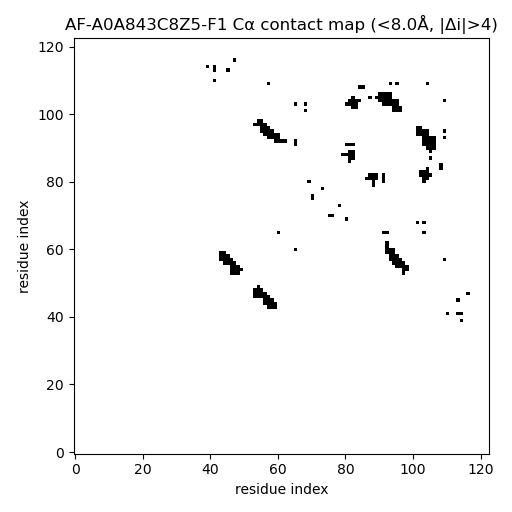8 ? -10.987 5.517 6.594 1.00 88.06 118 SER A CA 1
ATOM 912 C C . SER A 1 118 ? -12.470 5.852 6.392 1.00 88.06 118 SER A C 1
ATOM 914 O O . SER A 1 118 ? -13.230 5.903 7.354 1.00 88.06 118 SER A O 1
ATOM 916 N N . GLU A 1 119 ? -12.920 6.024 5.146 1.00 89.19 119 GLU A N 1
ATOM 917 C CA . GLU A 1 119 ? -14.342 6.210 4.823 1.00 89.19 119 GLU A CA 1
ATOM 918 C C . GLU A 1 119 ? -15.201 4.983 5.161 1.00 89.19 119 GLU A C 1
ATOM 920 O O . GLU A 1 119 ? -16.353 5.144 5.558 1.00 89.19 119 GLU A O 1
ATOM 925 N N . LEU A 1 120 ? -14.668 3.768 5.001 1.00 88.38 120 LEU A N 1
ATOM 926 C CA . LEU A 1 120 ? -15.370 2.526 5.338 1.00 88.38 120 LEU A CA 1
ATOM 927 C C . LEU A 1 120 ? -15.448 2.290 6.848 1.00 88.38 120 LEU A C 1
ATOM 929 O O . LEU A 1 120 ? -16.454 1.773 7.314 1.00 88.38 120 LEU A O 1
ATOM 933 N N . GLN A 1 121 ? -14.414 2.660 7.604 1.00 81.88 121 GLN A N 1
ATOM 934 C CA . GLN A 1 121 ? -14.385 2.495 9.062 1.00 81.88 121 GLN A CA 1
ATOM 935 C C . GLN A 1 121 ? -15.317 3.466 9.800 1.00 81.88 121 GLN A C 1
ATOM 937 O O . GLN A 1 121 ? -15.713 3.188 10.926 1.00 81.88 121 GLN A O 1
ATOM 942 N N . ASN A 1 122 ? -15.661 4.594 9.175 1.00 75.62 122 ASN A N 1
ATOM 943 C CA . ASN A 1 122 ? -16.579 5.591 9.731 1.00 75.62 122 ASN A CA 1
ATOM 944 C C . ASN A 1 122 ? -18.066 5.306 9.425 1.00 75.62 122 ASN A C 1
ATOM 946 O O . ASN A 1 122 ? -18.911 6.144 9.742 1.00 75.62 122 ASN A O 1
ATOM 950 N N . ARG A 1 123 ? -18.388 4.183 8.770 1.00 65.44 123 ARG A N 1
ATOM 951 C CA . ARG A 1 123 ? -19.761 3.753 8.457 1.00 65.44 123 ARG A CA 1
ATOM 952 C C . ARG A 1 123 ? -20.230 2.684 9.429 1.00 65.44 123 ARG A C 1
ATOM 954 O O . ARG A 1 123 ? -21.430 2.735 9.772 1.00 65.44 123 ARG A O 1
#

Foldseek 3Di:
DDDDDDDDDDDDDDDDDDDDDDDDDDDPPPPPPVPPDDPPPDDPFDFDDDPNDTAKTKHFDDPVVVVVLCCVPVVDPPDQAAAPQPRHRPQQGMWMDGPNDIHTHHPVVSSVVSVVSVVVVVD

pLDDT: mean 73.77, std 22.33, range [34.0, 96.5]

Solvent-accessible surface area (backbone atoms only — not comparable to full-atom values): 8238 Å² total; per-residue (Å²): 141,80,90,78,90,81,86,84,84,89,79,86,78,90,83,82,92,82,83,86,88,76,90,77,92,77,79,89,71,74,80,74,73,77,67,87,74,71,82,70,84,80,66,76,71,37,76,44,62,58,88,91,44,76,55,34,38,39,36,77,52,55,75,67,57,46,50,54,49,49,53,71,73,48,83,51,97,81,67,81,70,47,13,80,84,78,65,46,70,63,64,62,44,26,39,41,36,41,88,94,44,77,42,46,22,22,59,73,57,52,52,53,49,52,53,53,50,56,60,57,76,75,107

Mean predicted aligned error: 15.58 Å

Sequence (123 aa):
MAELTIAPVSRLVRNAGAEGVSESAISSHNQVHLSDSFAYPVTFPFEWRHSDSLIAKIEKLSEGEISELIEKNNGSSKHKPICVLCGEHNGLEYRKESGNVSHLICEDCAIRYVRKVSELQNR

Radius of gyration: 28.24 Å; Cα contacts (8 Å, |Δi|>4): 121; chains: 1; bounding box: 37×49×88 Å